Protein AF-A0A9W9S5V9-F1 (afdb_monomer_lite)

Radius of gyration: 22.31 Å; chains: 1; bounding box: 48×34×60 Å

Sequence (101 aa):
MSGFQIRAFSDSHLEVLLDLRDRYTRRTERRTLLQQEGILINEGYYVLLALPRRALDPVRFCAIVRSMVHRVRVLNDELTALRIEEEEDAVIFEQMWGGYL

Structure (mmCIF, N/CA/C/O backbone):
data_AF-A0A9W9S5V9-F1
#
_entry.id   AF-A0A9W9S5V9-F1
#
loop_
_atom_site.group_PDB
_atom_site.id
_atom_site.type_symbol
_atom_site.label_atom_id
_atom_site.label_alt_id
_atom_site.label_comp_id
_atom_site.label_asym_id
_atom_site.label_entity_id
_atom_site.label_seq_id
_atom_site.pdbx_PDB_ins_code
_atom_site.Cartn_x
_atom_site.Cartn_y
_atom_site.Cartn_z
_atom_site.occupancy
_atom_site.B_iso_or_equiv
_atom_site.auth_seq_id
_atom_site.auth_comp_id
_atom_site.auth_asym_id
_atom_site.auth_atom_id
_atom_site.pdbx_PDB_model_num
ATOM 1 N N . MET A 1 1 ? 25.567 25.235 -26.145 1.00 39.59 1 MET A N 1
ATOM 2 C CA . MET A 1 1 ? 24.242 24.703 -26.518 1.00 39.59 1 MET A CA 1
ATOM 3 C C . MET A 1 1 ? 24.323 23.189 -26.472 1.00 39.59 1 MET A C 1
ATOM 5 O O . MET A 1 1 ? 24.922 22.605 -27.364 1.00 39.59 1 MET A O 1
ATOM 9 N N . SER A 1 2 ? 23.844 22.562 -25.396 1.00 42.34 2 SER A N 1
ATOM 10 C CA . SER A 1 2 ? 23.775 21.101 -25.298 1.00 42.34 2 SER A CA 1
ATOM 11 C C . SER A 1 2 ? 22.629 20.625 -26.186 1.00 42.34 2 SER A C 1
ATOM 13 O O . SER A 1 2 ? 21.461 20.788 -25.835 1.00 42.34 2 SER A O 1
ATOM 15 N N . GLY A 1 3 ? 22.960 20.120 -27.373 1.00 45.06 3 GLY A N 1
ATOM 16 C CA . GLY A 1 3 ? 21.980 19.467 -28.228 1.00 45.06 3 GLY A CA 1
ATOM 17 C C . GLY A 1 3 ? 21.364 18.299 -27.467 1.00 45.06 3 GLY A C 1
ATOM 18 O O . GLY A 1 3 ? 22.090 17.427 -26.995 1.00 45.06 3 GLY A O 1
ATOM 19 N N . PHE A 1 4 ? 20.039 18.297 -27.332 1.00 46.28 4 PHE A N 1
ATOM 20 C CA . PHE A 1 4 ? 19.299 17.095 -26.973 1.00 46.28 4 PHE A CA 1
ATOM 21 C C . PHE A 1 4 ? 19.563 16.065 -28.078 1.00 46.28 4 PHE A C 1
ATOM 23 O O . PHE A 1 4 ? 18.951 16.114 -29.143 1.00 46.28 4 PHE A O 1
ATOM 30 N N . GLN A 1 5 ? 20.527 15.170 -27.863 1.00 51.81 5 GLN A N 1
ATOM 31 C CA . GLN A 1 5 ? 20.649 13.970 -28.677 1.00 51.81 5 GLN A CA 1
ATOM 32 C C . GLN A 1 5 ? 19.466 13.080 -28.309 1.00 51.81 5 GLN A C 1
ATOM 34 O O . GLN A 1 5 ? 19.461 12.436 -27.263 1.00 51.81 5 GLN A O 1
ATOM 39 N N . ILE A 1 6 ? 18.434 13.089 -29.150 1.00 57.31 6 ILE A N 1
ATOM 40 C CA . ILE A 1 6 ? 17.369 12.093 -29.082 1.00 57.31 6 ILE A CA 1
ATOM 41 C C . ILE A 1 6 ? 18.045 10.753 -29.387 1.00 57.31 6 ILE A C 1
ATOM 43 O O . ILE A 1 6 ? 18.410 10.489 -30.534 1.00 57.31 6 ILE A O 1
ATOM 47 N N . ARG A 1 7 ? 18.285 9.933 -28.357 1.00 62.75 7 ARG A N 1
ATOM 48 C CA . ARG A 1 7 ? 18.708 8.545 -28.561 1.00 62.75 7 ARG A CA 1
ATOM 49 C C . ARG A 1 7 ? 17.608 7.844 -29.349 1.00 62.75 7 ARG A C 1
ATOM 51 O O . ARG A 1 7 ? 16.450 7.846 -28.939 1.00 62.75 7 ARG A O 1
ATOM 58 N N . ALA A 1 8 ? 17.974 7.256 -30.482 1.00 71.31 8 ALA A N 1
ATOM 59 C CA . ALA A 1 8 ? 17.089 6.340 -31.178 1.00 71.31 8 ALA A CA 1
ATOM 60 C C . ALA A 1 8 ? 16.996 5.058 -30.339 1.00 71.31 8 ALA A C 1
ATOM 62 O O . ALA A 1 8 ? 17.988 4.346 -30.178 1.00 71.31 8 ALA A O 1
ATOM 63 N N . PHE A 1 9 ? 15.828 4.802 -29.758 1.00 75.75 9 PHE A N 1
ATOM 64 C CA . PHE A 1 9 ? 15.539 3.536 -29.093 1.00 75.75 9 PHE A CA 1
ATOM 65 C C . PHE A 1 9 ? 15.284 2.455 -30.146 1.00 75.75 9 PHE A C 1
ATOM 67 O O . PHE A 1 9 ? 14.676 2.730 -31.179 1.00 75.75 9 PHE A O 1
ATOM 74 N N . SER A 1 10 ? 15.744 1.229 -29.888 1.00 84.19 10 SER A N 1
ATOM 75 C CA . SER A 1 10 ? 15.254 0.067 -30.629 1.00 84.19 10 SER A CA 1
ATOM 76 C C . SER A 1 10 ? 13.806 -0.215 -30.232 1.00 84.19 10 SER A C 1
ATOM 78 O O . SER A 1 10 ? 13.386 0.130 -29.124 1.00 84.19 10 SER A O 1
ATOM 80 N N . ASP A 1 11 ? 13.067 -0.908 -31.097 1.00 85.69 11 ASP A N 1
ATOM 81 C CA . ASP A 1 11 ? 11.693 -1.334 -30.804 1.00 85.69 11 ASP A CA 1
ATOM 82 C C . ASP A 1 11 ? 11.617 -2.134 -29.491 1.00 85.69 11 ASP A C 1
ATOM 84 O O . ASP A 1 11 ? 10.736 -1.899 -28.672 1.00 85.69 11 ASP A O 1
ATOM 88 N N . SER A 1 12 ? 12.625 -2.967 -29.209 1.00 85.62 12 SER A N 1
ATOM 89 C CA . SER A 1 12 ? 12.736 -3.702 -27.943 1.00 85.62 12 SER A CA 1
ATOM 90 C C . SER A 1 12 ? 12.877 -2.800 -26.708 1.00 85.62 12 SER A C 1
ATOM 92 O O . SER A 1 12 ? 12.327 -3.111 -25.656 1.00 85.62 12 SER A O 1
ATOM 94 N N . HIS A 1 13 ? 13.596 -1.676 -26.800 1.00 87.19 13 HIS A N 1
ATOM 95 C CA . HIS A 1 13 ? 13.691 -0.722 -25.690 1.00 87.19 13 HIS A CA 1
ATOM 96 C C . HIS A 1 13 ? 12.368 0.022 -25.491 1.00 87.19 13 HIS A C 1
ATOM 98 O O . HIS A 1 13 ? 11.966 0.265 -24.355 1.00 87.19 13 HIS A O 1
ATOM 104 N N . LEU A 1 14 ? 11.675 0.361 -26.583 1.00 87.94 14 LEU A N 1
ATOM 105 C CA . LEU A 1 14 ? 10.360 0.995 -26.514 1.00 87.94 14 LEU A CA 1
ATOM 106 C C . LEU A 1 14 ? 9.324 0.070 -25.870 1.00 87.94 14 LEU A C 1
ATOM 108 O O . LEU A 1 14 ? 8.565 0.529 -25.021 1.00 87.94 14 LEU A O 1
ATOM 112 N N . GLU A 1 15 ? 9.326 -1.221 -26.206 1.00 90.94 15 GLU A N 1
ATOM 113 C CA . GLU A 1 15 ? 8.456 -2.219 -25.572 1.00 90.94 15 GLU A CA 1
ATOM 114 C C . GLU A 1 15 ? 8.672 -2.287 -24.055 1.00 90.94 15 GLU A C 1
ATOM 116 O O . GLU A 1 15 ? 7.705 -2.228 -23.296 1.00 90.94 15 GLU A O 1
ATOM 121 N N . VAL A 1 16 ? 9.929 -2.320 -23.594 1.00 91.12 16 VAL A N 1
ATOM 122 C CA . VAL A 1 16 ? 10.244 -2.333 -22.154 1.00 91.12 16 VAL A CA 1
ATOM 123 C C . VAL A 1 16 ? 9.791 -1.044 -21.463 1.00 91.12 16 VAL A C 1
ATOM 125 O O . VAL A 1 16 ? 9.252 -1.096 -20.360 1.00 91.12 16 VAL A O 1
ATOM 128 N N . LEU A 1 17 ? 9.975 0.120 -22.091 1.00 89.25 17 LEU A N 1
ATOM 129 C CA . LEU A 1 17 ? 9.540 1.400 -21.521 1.00 89.25 17 LEU A CA 1
ATOM 130 C C . LEU A 1 17 ? 8.010 1.520 -21.449 1.00 89.25 17 LEU A C 1
ATOM 132 O O . LEU A 1 17 ? 7.485 2.094 -20.493 1.00 89.25 17 LEU A O 1
ATOM 136 N N . LEU A 1 18 ? 7.289 0.979 -22.435 1.00 93.25 18 LEU A N 1
ATOM 137 C CA . LEU A 1 18 ? 5.827 0.906 -22.408 1.00 93.25 18 LEU A CA 1
ATOM 138 C C . LEU A 1 18 ? 5.339 -0.035 -21.301 1.00 93.25 18 LEU A C 1
ATOM 140 O O . LEU A 1 18 ? 4.446 0.337 -20.545 1.00 93.25 18 LEU A O 1
ATOM 144 N N . ASP A 1 19 ? 5.973 -1.196 -21.144 1.00 95.06 19 ASP A N 1
ATOM 145 C CA . ASP A 1 19 ? 5.665 -2.125 -20.055 1.00 95.06 19 ASP A CA 1
ATOM 146 C C . ASP A 1 19 ? 5.940 -1.507 -18.669 1.00 95.06 19 ASP A C 1
ATOM 148 O O . ASP A 1 19 ? 5.106 -1.598 -17.767 1.00 95.06 19 ASP A O 1
ATOM 152 N N . LEU A 1 20 ? 7.061 -0.796 -18.500 1.00 93.81 20 LEU A N 1
ATOM 153 C CA . LEU A 1 20 ? 7.365 -0.053 -17.270 1.00 93.81 20 LEU A CA 1
ATOM 154 C C . LEU A 1 20 ? 6.313 1.018 -16.966 1.00 93.81 20 LEU A C 1
ATOM 156 O O . LEU A 1 20 ? 5.924 1.199 -15.811 1.00 93.81 20 LEU A O 1
ATOM 160 N N . ARG A 1 21 ? 5.822 1.723 -17.990 1.00 93.00 21 ARG A N 1
ATOM 161 C CA . ARG A 1 21 ? 4.739 2.699 -17.826 1.00 93.00 21 ARG A CA 1
ATOM 162 C C . ARG A 1 21 ? 3.459 2.025 -17.330 1.00 93.00 21 ARG A C 1
ATOM 164 O O . ARG A 1 21 ? 2.838 2.536 -16.398 1.00 93.00 21 ARG A O 1
ATOM 171 N N . ASP A 1 22 ? 3.079 0.895 -17.916 1.00 95.44 22 ASP A N 1
ATOM 172 C CA . ASP A 1 22 ? 1.879 0.157 -17.515 1.00 95.44 22 ASP A CA 1
ATOM 173 C C . ASP A 1 22 ? 2.000 -0.379 -16.080 1.00 95.44 22 ASP A C 1
ATOM 175 O O . ASP A 1 22 ? 1.064 -0.248 -15.279 1.00 95.44 22 ASP A O 1
ATOM 179 N N . ARG A 1 23 ? 3.171 -0.920 -15.717 1.00 94.50 23 ARG A N 1
ATOM 180 C CA . ARG A 1 23 ? 3.494 -1.321 -14.339 1.00 94.50 23 ARG A CA 1
ATOM 181 C C . ARG A 1 23 ? 3.383 -0.149 -13.371 1.00 94.50 23 ARG A C 1
ATOM 183 O O . ARG A 1 23 ? 2.704 -0.267 -12.350 1.00 94.50 23 ARG A O 1
ATOM 190 N N . TYR A 1 24 ? 3.973 0.995 -13.713 1.00 93.69 24 TYR A N 1
ATOM 191 C CA . TYR A 1 24 ? 3.913 2.208 -12.900 1.00 93.69 24 TYR A CA 1
ATOM 192 C C . TYR A 1 24 ? 2.474 2.679 -12.656 1.00 93.69 24 TYR A C 1
ATOM 194 O O . TYR A 1 24 ? 2.116 3.017 -11.523 1.00 93.69 24 TYR A O 1
ATOM 202 N N . THR A 1 25 ? 1.625 2.670 -13.690 1.00 94.81 25 THR A N 1
ATOM 203 C CA . THR A 1 25 ? 0.209 3.037 -13.558 1.00 94.81 25 THR A CA 1
ATOM 204 C C . THR A 1 25 ? -0.509 2.110 -12.580 1.00 94.81 25 THR A C 1
ATOM 206 O O . THR A 1 25 ? -1.085 2.590 -11.602 1.00 94.81 25 THR A O 1
ATOM 209 N N . ARG A 1 26 ? -0.404 0.789 -12.769 1.00 94.56 26 ARG A N 1
ATOM 210 C CA . ARG A 1 26 ? -1.058 -0.193 -11.886 1.00 94.56 26 ARG A CA 1
ATOM 211 C C . ARG A 1 26 ? -0.564 -0.103 -10.443 1.00 94.56 26 ARG A C 1
ATOM 213 O O . ARG A 1 26 ? -1.356 -0.206 -9.507 1.00 94.56 26 ARG A O 1
ATOM 220 N N . ARG A 1 27 ? 0.738 0.105 -10.236 1.00 93.06 27 ARG A N 1
ATOM 221 C CA . ARG A 1 27 ? 1.306 0.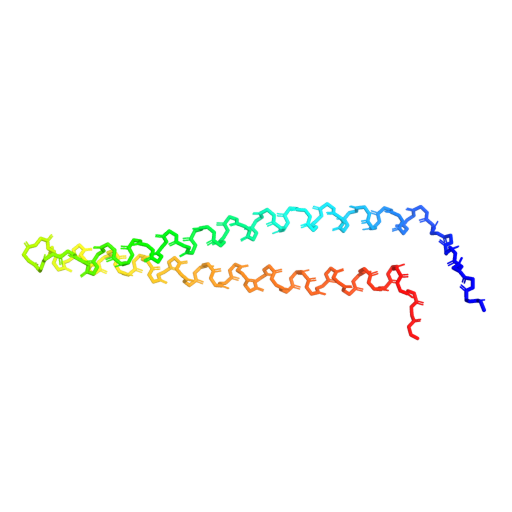256 -8.889 1.00 93.06 27 ARG A CA 1
ATOM 222 C C . ARG A 1 27 ? 0.873 1.549 -8.223 1.00 93.06 27 ARG A C 1
ATOM 224 O O . ARG A 1 27 ? 0.575 1.535 -7.034 1.00 93.06 27 ARG A O 1
ATOM 231 N N . THR A 1 28 ? 0.765 2.639 -8.978 1.00 93.12 28 THR A N 1
ATOM 232 C CA . THR A 1 28 ? 0.237 3.904 -8.456 1.00 93.12 28 THR A CA 1
ATOM 233 C C . THR A 1 28 ? -1.203 3.737 -7.980 1.00 93.12 28 THR A C 1
ATOM 235 O O . THR A 1 28 ? -1.512 4.130 -6.857 1.00 93.12 28 THR A O 1
ATOM 238 N N . GLU A 1 29 ? -2.056 3.088 -8.776 1.00 94.62 29 GLU A N 1
ATOM 239 C CA . GLU A 1 29 ? -3.432 2.759 -8.381 1.00 94.62 29 GLU A CA 1
ATOM 240 C C . GLU A 1 29 ? -3.461 1.898 -7.113 1.00 94.62 29 GLU A C 1
ATOM 242 O O . GLU A 1 29 ? -4.152 2.230 -6.146 1.00 94.62 29 GLU A O 1
ATOM 247 N N . ARG A 1 30 ? -2.650 0.832 -7.069 1.00 93.94 30 ARG A N 1
ATOM 248 C CA . ARG A 1 30 ? -2.547 -0.043 -5.895 1.00 93.94 30 ARG A CA 1
ATOM 249 C C . ARG A 1 30 ? -2.088 0.719 -4.653 1.00 93.94 30 ARG A C 1
ATOM 251 O O . ARG A 1 30 ? -2.699 0.582 -3.598 1.00 93.94 30 ARG A O 1
ATOM 258 N N . ARG A 1 31 ? -1.059 1.558 -4.766 1.00 94.44 31 ARG A N 1
ATOM 259 C CA . ARG A 1 31 ? -0.558 2.397 -3.669 1.00 94.44 31 ARG A CA 1
ATOM 260 C C . ARG A 1 31 ? -1.641 3.327 -3.140 1.00 94.44 31 ARG A C 1
ATOM 262 O O . ARG A 1 31 ? -1.776 3.456 -1.927 1.00 94.44 31 ARG A O 1
ATOM 269 N N . THR A 1 32 ? -2.423 3.947 -4.021 1.00 94.62 32 THR A N 1
ATOM 270 C CA . THR A 1 32 ? -3.549 4.795 -3.616 1.00 94.62 32 THR A CA 1
ATOM 271 C C . THR A 1 32 ? -4.590 4.005 -2.826 1.00 94.62 32 THR A C 1
ATOM 273 O O . THR A 1 32 ? -5.022 4.477 -1.777 1.00 94.62 32 THR A O 1
ATOM 276 N N . LEU A 1 33 ? -4.953 2.796 -3.266 1.00 95.38 33 LEU A N 1
ATOM 277 C CA . LEU A 1 33 ? -5.895 1.940 -2.534 1.00 95.38 33 LEU A CA 1
ATOM 278 C C . LEU A 1 33 ? -5.359 1.542 -1.151 1.00 95.38 33 LEU A C 1
ATOM 280 O O . LEU A 1 33 ? -6.077 1.659 -0.160 1.00 95.38 33 LEU A O 1
ATOM 284 N N . LEU A 1 34 ? -4.086 1.149 -1.060 1.00 94.75 34 LEU A N 1
ATOM 285 C CA . LEU A 1 34 ? -3.442 0.808 0.215 1.00 94.75 34 LEU A CA 1
ATOM 286 C C . LEU A 1 34 ? -3.391 2.023 1.161 1.00 94.75 34 LEU A C 1
ATOM 288 O O . LEU A 1 34 ? -3.694 1.917 2.349 1.00 94.75 34 LEU A O 1
ATOM 292 N N . GLN A 1 35 ? -3.075 3.213 0.644 1.00 92.69 35 GLN A N 1
ATOM 293 C CA . GLN A 1 35 ? -3.109 4.448 1.434 1.00 92.69 3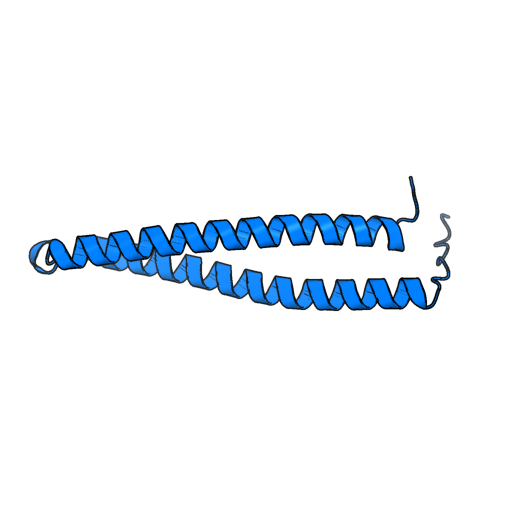5 GLN A CA 1
ATOM 294 C C . GLN A 1 35 ? -4.519 4.768 1.947 1.00 92.69 35 GLN A C 1
ATOM 296 O O . GLN A 1 35 ? -4.674 5.138 3.111 1.00 92.69 35 GLN A O 1
ATOM 301 N N . GLN A 1 36 ? -5.546 4.593 1.111 1.00 95.19 36 GLN A N 1
ATOM 302 C CA . GLN A 1 36 ? -6.944 4.766 1.513 1.00 95.19 36 GLN A CA 1
ATOM 303 C C . GLN A 1 36 ? -7.345 3.776 2.611 1.00 95.19 36 GLN A C 1
ATOM 305 O O . GLN A 1 36 ? -7.966 4.177 3.595 1.00 95.19 36 GLN A O 1
ATOM 310 N N . GLU A 1 37 ? -6.950 2.506 2.500 1.00 94.19 37 GLU A N 1
ATOM 311 C CA . GLU A 1 37 ? -7.193 1.517 3.553 1.00 94.19 37 GLU A CA 1
ATOM 312 C C . GLU A 1 37 ? -6.515 1.914 4.873 1.00 94.19 37 GLU A C 1
ATOM 314 O O . GLU A 1 37 ? -7.142 1.849 5.933 1.00 94.19 37 GLU A O 1
ATOM 319 N N . GLY A 1 38 ? -5.272 2.402 4.821 1.00 92.94 38 GLY A N 1
ATOM 320 C CA . GLY A 1 38 ? -4.562 2.910 5.996 1.00 92.94 38 GLY A CA 1
ATOM 321 C C . GLY A 1 38 ? -5.295 4.062 6.693 1.00 92.94 38 GLY A C 1
ATOM 322 O O . GLY A 1 38 ? -5.405 4.068 7.922 1.00 92.94 38 GLY A O 1
ATOM 323 N N . ILE A 1 39 ? -5.851 5.001 5.920 1.00 94.00 39 ILE A N 1
ATOM 324 C CA . ILE A 1 39 ? -6.672 6.104 6.445 1.00 94.00 39 ILE A CA 1
ATOM 325 C C . ILE A 1 39 ? -7.916 5.552 7.150 1.00 94.00 39 ILE A C 1
ATOM 327 O O . ILE A 1 39 ? -8.162 5.906 8.301 1.00 94.00 39 ILE A O 1
ATOM 331 N N . LEU A 1 40 ? -8.648 4.633 6.514 1.00 93.12 40 LEU A N 1
ATOM 332 C CA . LEU A 1 40 ? -9.867 4.045 7.081 1.00 93.12 40 LEU A CA 1
ATOM 333 C C . LEU A 1 40 ? -9.603 3.273 8.379 1.00 93.12 40 LEU A C 1
ATOM 335 O O . LEU A 1 40 ? -10.388 3.352 9.325 1.00 93.12 40 LEU A O 1
ATOM 339 N N . ILE A 1 41 ? -8.492 2.534 8.451 1.00 92.19 41 ILE A N 1
ATOM 340 C CA . ILE A 1 41 ? -8.084 1.853 9.685 1.00 92.19 41 ILE A CA 1
ATOM 341 C C . ILE A 1 41 ? -7.814 2.883 10.789 1.00 92.19 41 ILE A C 1
ATOM 343 O O . ILE A 1 41 ? -8.263 2.699 11.921 1.00 92.19 41 ILE A O 1
ATOM 347 N N . ASN A 1 42 ? -7.116 3.976 10.476 1.00 91.94 42 ASN A N 1
ATOM 348 C CA . ASN A 1 42 ? -6.818 5.022 11.450 1.00 91.94 42 ASN A CA 1
ATOM 349 C C . ASN A 1 42 ? -8.093 5.737 11.938 1.00 91.94 42 ASN A C 1
ATOM 351 O O . ASN A 1 42 ? -8.296 5.905 13.139 1.00 91.94 42 ASN A O 1
ATOM 355 N N . GLU A 1 43 ? -9.002 6.085 11.028 1.00 93.75 43 GLU A N 1
ATOM 356 C CA . GLU A 1 43 ? -10.308 6.663 11.364 1.00 93.75 43 GLU A CA 1
ATOM 357 C C . GLU A 1 43 ? -11.132 5.728 12.255 1.00 93.75 43 GLU A C 1
ATOM 359 O O . GLU A 1 43 ? -11.641 6.147 13.299 1.00 93.75 43 GLU A O 1
ATOM 364 N N . GLY A 1 44 ? -11.201 4.440 11.906 1.00 89.12 44 GLY A N 1
ATOM 365 C CA . GLY A 1 44 ? -11.868 3.429 12.724 1.00 89.12 44 GLY A CA 1
ATOM 366 C C . GLY A 1 44 ? -11.287 3.344 14.138 1.00 89.12 44 GLY A C 1
ATOM 367 O O . GLY A 1 44 ? -12.030 3.172 15.105 1.00 89.12 44 GLY A O 1
ATOM 368 N N . TYR A 1 45 ? -9.974 3.531 14.285 1.00 89.56 45 TYR A N 1
ATOM 369 C CA . TYR A 1 45 ? -9.307 3.509 15.585 1.00 89.56 45 TYR A CA 1
ATOM 370 C C . TYR A 1 45 ? -9.723 4.712 16.434 1.00 89.56 45 TYR A C 1
ATOM 372 O O . TYR A 1 45 ? -10.080 4.545 17.602 1.00 89.56 45 TYR A O 1
ATOM 380 N N . TYR A 1 46 ? -9.765 5.908 15.844 1.00 90.94 46 TYR A N 1
ATOM 381 C CA . TYR A 1 46 ? -10.244 7.104 16.536 1.00 90.94 46 TYR A CA 1
ATOM 382 C C . TYR A 1 46 ? -11.704 6.990 16.971 1.00 90.94 46 TYR A C 1
ATOM 384 O O . TYR A 1 46 ? -12.032 7.368 18.097 1.00 90.94 46 TYR A O 1
ATOM 392 N N . VAL A 1 47 ? -12.571 6.419 16.128 1.00 89.75 47 VAL A N 1
ATOM 393 C CA . VAL A 1 47 ? -13.971 6.163 16.495 1.00 89.75 47 VAL A CA 1
ATOM 394 C C . VAL A 1 47 ? -14.046 5.252 17.719 1.00 89.75 47 VAL A C 1
ATOM 396 O O . VAL A 1 47 ? -14.763 5.562 18.668 1.00 89.75 47 VAL A O 1
ATOM 399 N N . LEU A 1 48 ? -13.272 4.163 17.744 1.00 87.81 48 LEU A N 1
ATOM 400 C CA . LEU A 1 48 ? -13.245 3.239 18.882 1.00 87.81 48 LEU A CA 1
ATOM 401 C C . LEU A 1 48 ? -12.753 3.906 20.171 1.00 87.81 48 LEU A C 1
ATOM 403 O O . LEU A 1 48 ? -13.308 3.640 21.236 1.00 87.81 48 LEU A O 1
ATOM 407 N N . LEU A 1 49 ? -11.744 4.777 20.085 1.00 87.00 49 LEU A N 1
ATOM 408 C CA . LEU A 1 49 ? -11.233 5.532 21.233 1.00 87.00 49 LEU A CA 1
ATOM 409 C C . LEU A 1 49 ? -12.229 6.569 21.767 1.00 87.00 49 LEU A C 1
ATOM 411 O O . LEU A 1 49 ? -12.210 6.873 22.960 1.00 87.00 49 LEU A O 1
ATOM 415 N N . ALA A 1 50 ? -13.088 7.110 20.903 1.00 90.38 50 ALA A N 1
ATOM 416 C CA . ALA A 1 50 ? -14.105 8.086 21.280 1.00 90.38 50 ALA A CA 1
ATOM 417 C C . ALA A 1 50 ? -15.335 7.451 21.958 1.00 90.38 50 ALA A C 1
ATOM 419 O O . ALA A 1 50 ? -16.146 8.162 22.559 1.00 90.38 50 ALA A O 1
ATOM 420 N N . LEU A 1 51 ? -15.498 6.124 21.882 1.00 87.94 51 LEU A N 1
ATOM 421 C CA . LEU A 1 51 ? -16.628 5.441 22.503 1.00 87.94 51 LEU A CA 1
ATOM 422 C C . LEU A 1 51 ? -16.523 5.464 24.039 1.00 87.94 51 LEU A C 1
ATOM 424 O O . LEU A 1 51 ? -15.468 5.186 24.614 1.00 87.94 51 LEU A O 1
ATOM 428 N N . PRO A 1 52 ? -17.632 5.728 24.752 1.00 89.19 52 PRO A N 1
ATOM 429 C CA . PRO A 1 52 ? -17.633 5.663 26.204 1.00 89.19 52 PRO A CA 1
ATOM 430 C C . PRO A 1 52 ? -17.428 4.212 26.664 1.00 89.19 52 PRO A C 1
ATOM 432 O O . PRO A 1 52 ? -18.025 3.296 26.108 1.00 89.19 52 PRO A O 1
ATOM 435 N N . ARG A 1 53 ? -16.659 3.993 27.743 1.00 82.06 53 ARG A N 1
ATOM 436 C CA . ARG A 1 53 ? -16.311 2.644 28.256 1.00 82.06 53 ARG A CA 1
ATOM 437 C C . ARG A 1 53 ? -17.510 1.710 28.447 1.00 82.06 53 ARG A C 1
ATOM 439 O O . ARG A 1 53 ? -17.402 0.519 28.205 1.00 82.06 53 ARG A O 1
ATOM 446 N N . ARG A 1 54 ? -18.665 2.254 28.839 1.00 85.19 54 ARG A N 1
ATOM 447 C CA . ARG A 1 54 ? -19.925 1.503 29.000 1.00 85.19 54 ARG A CA 1
ATOM 448 C C . ARG A 1 54 ? -20.501 0.935 27.695 1.00 85.19 54 ARG A C 1
ATOM 450 O O . ARG A 1 54 ? -21.314 0.025 27.751 1.00 85.19 54 ARG A O 1
ATOM 457 N N . ALA A 1 55 ? -20.121 1.490 26.546 1.00 80.62 55 ALA A N 1
ATOM 458 C CA . ALA A 1 55 ? -20.524 1.025 25.219 1.00 80.62 55 ALA A CA 1
ATOM 459 C C . ALA A 1 55 ? -19.521 0.026 24.614 1.00 80.62 55 ALA A C 1
ATOM 461 O O . ALA A 1 55 ? -19.785 -0.539 23.555 1.00 80.62 55 ALA A O 1
ATOM 462 N N . LEU A 1 56 ? -18.378 -0.192 25.273 1.00 83.50 56 LEU A N 1
ATOM 463 C CA . LEU A 1 56 ? -17.333 -1.099 24.821 1.00 83.50 56 LEU A CA 1
ATOM 464 C C . LEU A 1 56 ? -17.437 -2.421 25.578 1.00 83.50 56 LEU A C 1
ATOM 466 O O . LEU A 1 56 ? -17.062 -2.513 26.744 1.00 83.50 56 LEU A O 1
ATOM 470 N N . ASP A 1 57 ? -17.904 -3.461 24.892 1.00 88.81 57 ASP A N 1
ATOM 471 C CA . ASP A 1 57 ? -17.675 -4.830 25.346 1.00 88.81 57 ASP A CA 1
ATOM 472 C C . ASP A 1 57 ? -16.168 -5.148 25.230 1.00 88.81 57 ASP A C 1
ATOM 474 O O . ASP A 1 57 ? -15.635 -5.110 24.113 1.00 88.81 57 ASP A O 1
ATOM 478 N N . PRO A 1 58 ? -15.461 -5.460 26.334 1.00 85.81 58 PRO A N 1
ATOM 479 C CA . PRO A 1 58 ? -14.014 -5.671 26.317 1.00 85.81 58 PRO A CA 1
ATOM 480 C C . PRO A 1 58 ? -13.565 -6.786 25.367 1.00 85.81 58 PRO A C 1
ATOM 482 O O . PRO A 1 58 ? -12.498 -6.684 24.759 1.00 85.81 58 PRO A O 1
ATOM 485 N N . VAL A 1 59 ? -14.371 -7.842 25.206 1.00 89.50 59 VAL A N 1
ATOM 486 C CA . VAL A 1 59 ? -14.035 -8.966 24.320 1.00 89.50 59 VAL A CA 1
ATOM 487 C C . VAL A 1 59 ? -14.093 -8.523 22.861 1.00 89.50 59 VAL A C 1
ATOM 489 O O . VAL A 1 59 ? -13.119 -8.711 22.124 1.00 89.50 59 VAL A O 1
ATOM 492 N N . ARG A 1 60 ? -15.195 -7.881 22.449 1.00 86.38 60 ARG A N 1
ATOM 493 C CA . ARG A 1 60 ? -15.332 -7.302 21.104 1.00 86.38 60 ARG A CA 1
ATOM 494 C C . ARG A 1 60 ? -14.284 -6.232 20.830 1.00 86.38 60 ARG A C 1
ATOM 496 O O . ARG A 1 60 ? -13.681 -6.260 19.764 1.00 86.38 60 ARG A O 1
ATOM 503 N N . PHE A 1 61 ? -14.008 -5.344 21.783 1.00 88.19 61 PHE A N 1
ATOM 504 C CA . PHE A 1 61 ? -12.980 -4.313 21.633 1.00 88.19 61 PHE A CA 1
ATOM 505 C C . PHE A 1 61 ? -11.602 -4.928 21.357 1.00 88.19 61 PHE A C 1
ATOM 507 O O . PHE A 1 61 ? -10.961 -4.597 20.361 1.00 88.19 61 PHE A O 1
ATOM 514 N N . CYS A 1 62 ? -11.175 -5.899 22.170 1.00 89.19 62 CYS A N 1
ATOM 515 C CA . CYS A 1 62 ? -9.910 -6.604 21.962 1.00 89.19 62 CYS A CA 1
ATOM 516 C C . CYS A 1 62 ? -9.869 -7.376 20.633 1.00 89.19 62 CYS A C 1
ATOM 518 O O . CYS A 1 62 ? -8.812 -7.480 20.010 1.00 89.19 62 CYS A O 1
ATOM 520 N N . ALA A 1 63 ? -10.990 -7.949 20.185 1.00 91.50 63 ALA A N 1
ATOM 521 C CA . ALA A 1 63 ? -11.073 -8.604 18.880 1.00 91.50 63 ALA A CA 1
ATOM 522 C C . ALA A 1 63 ? -10.894 -7.602 17.727 1.00 91.50 63 ALA A C 1
ATOM 524 O O . ALA A 1 63 ? -10.085 -7.850 16.833 1.00 91.50 63 ALA A O 1
ATOM 525 N N . ILE A 1 64 ? -11.574 -6.454 17.789 1.00 90.88 64 ILE A N 1
ATOM 526 C CA . ILE A 1 64 ? -11.470 -5.392 16.784 1.00 90.88 64 ILE A CA 1
ATOM 527 C C . ILE A 1 64 ? -10.041 -4.845 16.734 1.00 90.88 64 ILE A C 1
ATOM 529 O O . ILE A 1 64 ? -9.436 -4.841 15.666 1.00 90.88 64 ILE A O 1
ATOM 533 N N . VAL A 1 65 ? -9.452 -4.480 17.878 1.00 90.94 65 VAL A N 1
ATOM 534 C CA . VAL A 1 65 ? -8.073 -3.964 17.935 1.00 90.94 65 VAL A CA 1
ATOM 535 C C . VAL A 1 65 ? -7.077 -4.975 17.362 1.00 90.94 65 VAL A C 1
ATOM 537 O O . VAL A 1 65 ? -6.231 -4.603 16.554 1.00 90.94 65 VAL A O 1
ATOM 540 N N . ARG A 1 66 ? -7.191 -6.267 17.702 1.00 93.69 66 ARG A N 1
ATOM 541 C CA . ARG A 1 66 ? -6.325 -7.310 17.118 1.00 93.69 66 ARG A CA 1
ATOM 542 C C . ARG A 1 66 ? -6.493 -7.424 15.606 1.00 93.69 66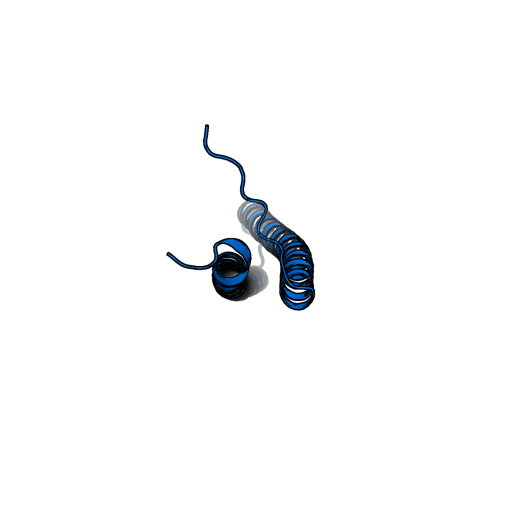 ARG A C 1
ATOM 544 O O . ARG A 1 66 ? -5.493 -7.527 14.901 1.00 93.69 66 ARG A O 1
ATOM 551 N N . SER A 1 67 ? -7.731 -7.374 15.115 1.00 93.44 67 SER A N 1
ATOM 552 C CA . SER A 1 67 ? -8.011 -7.381 13.678 1.00 93.44 67 SER A CA 1
ATOM 553 C C . SER A 1 67 ? -7.386 -6.175 12.975 1.00 93.44 67 SER A C 1
ATOM 555 O O . SER A 1 67 ? -6.819 -6.327 11.897 1.00 93.44 67 SER A O 1
ATOM 557 N N . MET A 1 68 ? -7.456 -4.988 13.578 1.00 94.00 68 MET A N 1
ATOM 558 C CA . MET A 1 68 ? -6.859 -3.771 13.026 1.00 94.00 68 MET A CA 1
ATOM 559 C C . MET A 1 68 ? -5.334 -3.842 13.022 1.00 94.00 68 MET A C 1
ATOM 561 O O . MET A 1 68 ? -4.721 -3.567 11.999 1.00 94.00 68 MET A O 1
ATOM 565 N N . VAL A 1 69 ? -4.715 -4.288 14.120 1.00 94.19 69 VAL A N 1
ATOM 566 C CA . VAL A 1 69 ? -3.259 -4.495 14.196 1.00 94.19 69 VAL A CA 1
ATOM 567 C C . VAL A 1 69 ? -2.787 -5.482 13.130 1.00 94.19 69 VAL A C 1
ATOM 569 O O . VAL A 1 69 ? -1.760 -5.252 12.495 1.00 94.19 69 VAL A O 1
ATOM 572 N N . HIS A 1 70 ? -3.528 -6.569 12.912 1.00 95.69 70 HIS A N 1
ATOM 573 C CA . HIS A 1 70 ? -3.206 -7.521 11.854 1.00 95.69 70 HIS A CA 1
ATOM 574 C C . HIS A 1 70 ? -3.287 -6.877 10.465 1.00 95.69 70 HIS A C 1
ATOM 576 O O . HIS A 1 70 ? -2.336 -6.996 9.698 1.00 95.69 70 HIS A O 1
ATOM 582 N N . ARG A 1 71 ? -4.363 -6.135 10.171 1.00 94.00 71 ARG A N 1
ATOM 583 C CA . ARG A 1 71 ? -4.502 -5.407 8.901 1.00 94.00 71 ARG A CA 1
ATOM 584 C C . ARG A 1 71 ? -3.380 -4.398 8.671 1.00 94.00 71 ARG A C 1
ATOM 586 O O . ARG A 1 71 ? -2.839 -4.358 7.578 1.00 94.00 71 ARG A O 1
ATOM 593 N N . VAL A 1 72 ? -2.968 -3.647 9.696 1.00 94.44 72 VAL A N 1
ATOM 594 C CA . VAL A 1 72 ? -1.829 -2.714 9.591 1.00 94.44 72 VAL A CA 1
ATOM 595 C C . VAL A 1 72 ? -0.527 -3.445 9.265 1.00 94.44 72 VAL A C 1
ATOM 597 O O . VAL A 1 72 ? 0.270 -2.941 8.481 1.00 94.44 72 VAL A O 1
ATOM 600 N N . ARG A 1 73 ? -0.295 -4.632 9.842 1.00 96.44 73 ARG A N 1
ATOM 601 C CA . ARG A 1 73 ? 0.890 -5.437 9.506 1.00 96.44 73 ARG A CA 1
ATOM 602 C C . ARG A 1 73 ? 0.877 -5.865 8.043 1.00 96.44 73 ARG A C 1
ATOM 604 O O . ARG A 1 73 ? 1.848 -5.603 7.351 1.00 96.44 73 ARG A O 1
ATOM 611 N N . VAL A 1 74 ? -0.238 -6.428 7.578 1.00 95.81 74 VAL A N 1
ATOM 612 C CA . VAL A 1 74 ? -0.401 -6.830 6.171 1.00 95.81 74 VAL A CA 1
ATOM 613 C C . VAL A 1 74 ? -0.214 -5.631 5.237 1.00 95.81 74 VAL A C 1
ATOM 615 O O . VAL A 1 74 ? 0.530 -5.720 4.269 1.00 95.81 74 VAL A O 1
ATOM 618 N N . LEU A 1 75 ? -0.805 -4.481 5.573 1.00 95.81 75 LEU A N 1
ATOM 619 C CA . LEU A 1 75 ? -0.659 -3.247 4.804 1.00 95.81 75 LEU A CA 1
ATOM 620 C C . LEU A 1 75 ? 0.806 -2.796 4.699 1.00 95.81 75 LEU A C 1
ATOM 622 O O . LEU A 1 75 ? 1.261 -2.407 3.627 1.00 95.81 75 LEU A O 1
ATOM 626 N N . ASN A 1 76 ? 1.554 -2.858 5.803 1.00 94.75 76 ASN A N 1
ATOM 627 C CA . ASN A 1 76 ? 2.977 -2.518 5.814 1.00 94.75 76 ASN A CA 1
ATOM 628 C C . ASN A 1 76 ? 3.816 -3.492 4.982 1.00 94.75 76 ASN A C 1
ATOM 630 O O . ASN A 1 76 ? 4.742 -3.053 4.297 1.00 94.75 76 ASN A O 1
ATOM 634 N N . ASP A 1 77 ? 3.500 -4.785 5.029 1.00 96.94 77 ASP A N 1
ATOM 635 C CA . ASP A 1 77 ? 4.174 -5.800 4.221 1.00 96.94 77 ASP A CA 1
ATOM 636 C C . ASP A 1 77 ? 3.924 -5.538 2.725 1.00 96.94 77 ASP A C 1
ATOM 638 O O . ASP A 1 77 ? 4.866 -5.519 1.933 1.00 96.94 77 ASP A O 1
ATOM 642 N N . GLU A 1 78 ? 2.681 -5.228 2.340 1.00 95.69 78 GLU A N 1
ATOM 643 C CA . GLU A 1 78 ? 2.328 -4.883 0.957 1.00 95.69 78 GLU A CA 1
ATOM 644 C C . GLU A 1 78 ? 2.984 -3.587 0.472 1.00 95.69 78 GLU A C 1
ATOM 646 O O . GLU A 1 78 ? 3.493 -3.542 -0.648 1.00 95.69 78 GLU A O 1
ATOM 651 N N . LEU A 1 79 ? 3.016 -2.539 1.299 1.00 93.62 79 LEU A N 1
ATOM 652 C CA . LEU A 1 79 ? 3.691 -1.282 0.957 1.00 93.62 79 LEU A CA 1
ATOM 653 C C . LEU A 1 79 ? 5.204 -1.469 0.810 1.00 93.62 79 LEU A C 1
ATOM 655 O O . LEU A 1 79 ? 5.827 -0.833 -0.038 1.00 93.62 79 LEU A O 1
ATOM 659 N N . THR A 1 80 ? 5.791 -2.349 1.620 1.00 95.00 80 THR A N 1
ATOM 660 C CA . THR A 1 80 ? 7.215 -2.689 1.546 1.00 95.00 80 THR A CA 1
ATOM 661 C C . THR A 1 80 ? 7.52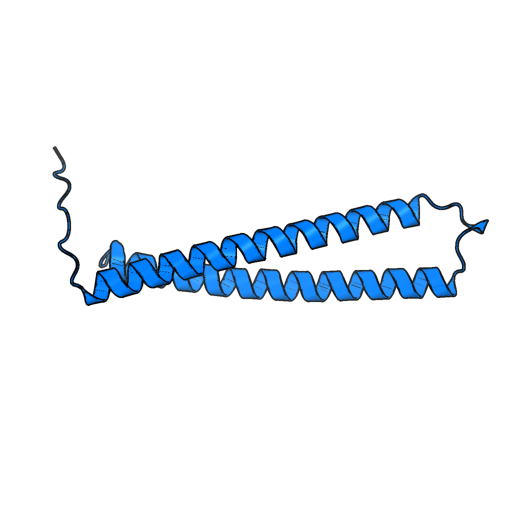2 -3.469 0.272 1.00 95.00 80 THR A C 1
ATOM 663 O O . THR A 1 80 ? 8.471 -3.128 -0.429 1.00 95.00 80 THR A O 1
ATOM 666 N N . ALA A 1 81 ? 6.699 -4.465 -0.067 1.00 95.31 81 ALA A N 1
ATOM 667 C CA . ALA A 1 81 ? 6.820 -5.205 -1.321 1.00 95.31 81 ALA A CA 1
ATOM 668 C C . ALA A 1 81 ? 6.695 -4.271 -2.534 1.00 95.31 81 ALA A C 1
ATOM 670 O O . ALA A 1 81 ? 7.564 -4.273 -3.400 1.00 95.31 81 ALA A O 1
ATOM 671 N N . LEU A 1 82 ? 5.679 -3.400 -2.543 1.00 93.94 82 LEU A N 1
ATOM 672 C CA . LEU A 1 82 ? 5.475 -2.418 -3.609 1.00 93.94 82 LEU A CA 1
ATOM 673 C C . LEU A 1 82 ? 6.681 -1.480 -3.761 1.00 93.94 82 LEU A C 1
ATOM 675 O O . LEU A 1 82 ? 7.080 -1.172 -4.879 1.00 93.94 82 LEU A O 1
ATOM 679 N N . ARG A 1 83 ? 7.290 -1.054 -2.650 1.00 92.56 83 ARG A N 1
ATOM 680 C CA . ARG A 1 83 ? 8.495 -0.221 -2.680 1.00 92.56 83 ARG A CA 1
ATOM 681 C C . ARG A 1 83 ? 9.684 -0.940 -3.321 1.00 92.56 83 ARG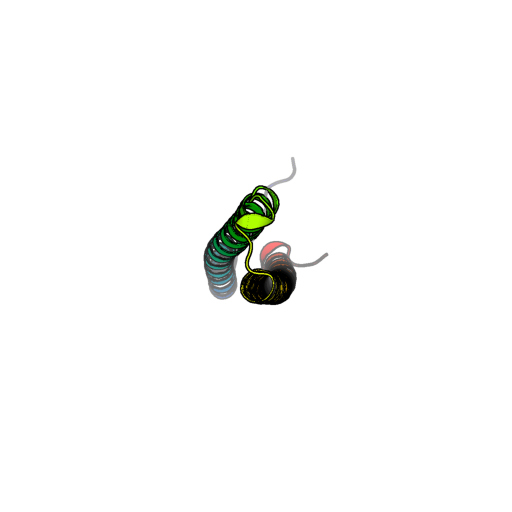 A C 1
ATOM 683 O O . ARG A 1 83 ? 10.378 -0.325 -4.121 1.00 92.56 83 ARG A O 1
ATOM 690 N N . ILE A 1 84 ? 9.920 -2.207 -2.979 1.00 93.81 84 ILE A N 1
ATOM 691 C CA . ILE A 1 84 ? 11.003 -3.005 -3.582 1.00 93.81 84 ILE A CA 1
ATOM 692 C C . ILE A 1 84 ? 10.790 -3.101 -5.096 1.00 93.81 84 ILE A C 1
ATOM 694 O O . ILE A 1 84 ? 11.699 -2.813 -5.868 1.00 93.81 84 ILE A O 1
ATOM 698 N N . GLU A 1 85 ? 9.566 -3.416 -5.522 1.00 92.62 85 GLU A N 1
ATOM 699 C CA . GLU A 1 85 ? 9.217 -3.478 -6.941 1.00 92.62 85 GLU A CA 1
ATOM 700 C C . GLU A 1 85 ? 9.422 -2.126 -7.663 1.00 92.62 85 GLU A C 1
ATOM 702 O O . GLU A 1 85 ? 9.873 -2.083 -8.809 1.00 92.62 85 GLU A O 1
ATOM 707 N N . GLU A 1 86 ? 9.074 -1.001 -7.025 1.00 91.12 86 GLU A N 1
ATOM 708 C CA . GLU A 1 86 ? 9.297 0.350 -7.567 1.00 91.12 86 GLU A CA 1
ATOM 709 C C . GLU A 1 86 ? 10.793 0.688 -7.697 1.00 91.12 86 GLU A C 1
ATOM 711 O O . GLU A 1 86 ? 11.192 1.302 -8.688 1.00 91.12 86 GLU A O 1
ATOM 716 N N . GLU A 1 87 ? 11.621 0.273 -6.735 1.00 92.44 87 GLU A N 1
ATOM 717 C CA . GLU A 1 87 ? 13.079 0.432 -6.791 1.00 92.44 87 GLU A CA 1
ATOM 718 C C . GLU A 1 87 ? 13.684 -0.394 -7.944 1.00 92.44 87 GLU A C 1
ATOM 720 O O . GLU A 1 87 ? 14.522 0.116 -8.689 1.00 92.44 87 GLU A O 1
ATOM 725 N N . GLU A 1 88 ? 13.216 -1.627 -8.159 1.00 92.25 88 GLU A N 1
ATOM 726 C CA . GLU A 1 88 ? 13.631 -2.470 -9.291 1.00 92.25 88 GLU A CA 1
ATOM 727 C C . GLU A 1 88 ? 13.254 -1.852 -10.647 1.00 92.25 88 GLU A C 1
ATOM 729 O O . GLU A 1 88 ? 14.096 -1.750 -11.542 1.00 92.25 88 GLU A O 1
ATOM 734 N N . ASP A 1 89 ? 12.014 -1.381 -10.802 1.00 91.75 89 ASP A N 1
ATOM 735 C CA . ASP A 1 89 ? 11.556 -0.739 -12.040 1.00 91.75 89 ASP A CA 1
ATOM 736 C C . ASP A 1 89 ? 12.335 0.550 -12.345 1.00 91.75 89 ASP A C 1
ATOM 738 O O . ASP A 1 89 ? 12.631 0.822 -13.511 1.00 91.75 89 ASP A O 1
ATOM 742 N N . ALA A 1 90 ? 12.717 1.321 -11.321 1.00 87.56 90 ALA A N 1
ATOM 743 C CA . ALA A 1 90 ? 13.558 2.505 -11.490 1.00 87.56 90 ALA A CA 1
ATOM 744 C C . ALA A 1 90 ? 14.948 2.144 -12.036 1.00 87.56 90 ALA A C 1
ATOM 746 O O . ALA A 1 90 ? 15.458 2.826 -12.926 1.00 87.56 90 ALA A O 1
ATOM 747 N N . VAL A 1 91 ? 15.538 1.039 -11.569 1.00 91.25 91 VAL A N 1
ATOM 748 C CA . VAL A 1 91 ? 16.813 0.534 -12.101 1.00 91.25 91 VAL A CA 1
ATOM 749 C C . VAL A 1 91 ? 16.672 0.125 -13.568 1.00 91.25 91 VAL A C 1
ATOM 751 O O . VAL A 1 91 ? 17.529 0.478 -14.378 1.00 91.25 91 VAL A O 1
ATOM 754 N N . ILE A 1 92 ? 15.592 -0.573 -13.939 1.00 89.88 92 ILE A N 1
ATOM 755 C CA . ILE A 1 92 ? 15.341 -0.956 -15.340 1.00 89.88 92 ILE A CA 1
ATOM 756 C C . ILE A 1 92 ? 15.157 0.299 -16.201 1.00 89.88 92 ILE A C 1
ATOM 758 O O . ILE A 1 92 ? 15.729 0.391 -17.286 1.00 89.88 92 ILE A O 1
ATOM 762 N N . PHE A 1 93 ? 14.401 1.289 -15.719 1.00 88.50 93 PHE A N 1
ATOM 763 C CA . PHE A 1 93 ? 14.217 2.552 -16.426 1.00 88.50 93 PHE A CA 1
ATOM 764 C C . PHE A 1 93 ? 15.553 3.261 -16.675 1.00 88.50 93 PHE A C 1
ATOM 766 O O . PHE A 1 93 ? 15.826 3.642 -17.808 1.00 88.50 93 PHE A O 1
ATOM 773 N N . GLU A 1 94 ? 16.416 3.385 -15.665 1.00 86.31 94 GLU A N 1
ATOM 774 C CA . GLU A 1 94 ? 17.749 3.991 -15.809 1.00 86.31 94 GLU A CA 1
ATOM 775 C C . GLU A 1 94 ? 18.640 3.217 -16.794 1.00 86.31 94 GLU A C 1
ATOM 777 O O . GLU A 1 94 ? 19.329 3.819 -17.620 1.00 86.31 94 GLU A O 1
ATOM 782 N N . GLN A 1 95 ? 18.591 1.882 -16.781 1.00 85.38 95 GLN A N 1
ATOM 783 C CA . GLN A 1 95 ? 19.323 1.057 -17.749 1.00 85.38 95 GLN A CA 1
ATOM 784 C C . GLN A 1 95 ? 18.853 1.307 -19.187 1.00 85.38 95 GLN A C 1
ATOM 786 O O . GLN A 1 95 ? 19.683 1.442 -20.089 1.00 85.38 95 GLN A O 1
ATOM 791 N N . MET A 1 96 ? 17.538 1.400 -19.399 1.00 84.06 96 MET A N 1
ATOM 792 C CA . MET A 1 96 ? 16.945 1.564 -20.729 1.00 84.06 96 MET A CA 1
ATOM 793 C C . MET A 1 96 ? 17.038 3.006 -21.236 1.00 84.06 96 MET A C 1
ATOM 795 O O . MET A 1 96 ? 17.357 3.227 -22.400 1.00 84.06 96 MET A O 1
ATOM 799 N N . TRP A 1 97 ? 16.780 3.993 -20.376 1.00 76.50 97 TRP A N 1
ATOM 800 C CA . TRP A 1 97 ? 16.689 5.414 -20.718 1.00 76.50 97 TRP A CA 1
ATOM 801 C C . TRP A 1 97 ? 18.016 6.159 -20.527 1.00 76.50 97 TRP A C 1
ATOM 803 O O . TRP A 1 97 ? 18.454 6.904 -21.409 1.00 76.50 97 TRP A O 1
ATOM 813 N N . GLY A 1 98 ? 18.680 5.939 -19.390 1.00 68.06 98 GLY A N 1
ATOM 814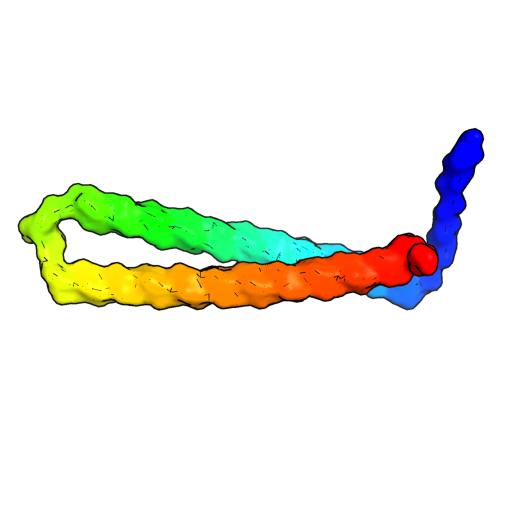 C CA . GLY A 1 98 ? 19.931 6.596 -19.011 1.00 68.06 98 GLY A CA 1
ATOM 815 C C . GLY A 1 98 ? 21.136 6.100 -19.809 1.00 68.06 98 GLY A C 1
ATOM 816 O O . GLY A 1 98 ? 22.038 6.882 -20.097 1.00 68.06 98 GLY A O 1
ATOM 817 N N . GLY A 1 99 ? 21.121 4.842 -20.270 1.00 54.59 99 GLY A N 1
ATOM 818 C CA . GLY A 1 99 ? 22.201 4.166 -21.002 1.00 54.59 99 GLY A CA 1
ATOM 819 C C . GLY A 1 99 ? 23.596 4.538 -20.500 1.00 54.59 99 GLY A C 1
ATOM 820 O O . GLY A 1 99 ? 24.281 5.322 -21.152 1.00 54.59 99 GLY A O 1
ATOM 821 N N . TYR A 1 100 ? 23.944 3.935 -19.362 1.00 49.84 100 TYR A N 1
ATOM 822 C CA . TYR A 1 100 ? 25.221 3.928 -18.640 1.00 49.84 100 TYR A CA 1
ATOM 823 C C . TYR A 1 100 ? 25.855 5.290 -18.283 1.00 49.84 100 TYR A C 1
ATOM 825 O O . TYR A 1 100 ? 26.148 6.122 -19.140 1.00 49.84 100 TYR A O 1
ATOM 833 N N . LEU A 1 101 ? 26.129 5.444 -16.978 1.00 43.69 101 LEU A N 1
ATOM 834 C CA . LEU A 1 101 ? 27.304 6.161 -16.465 1.00 43.69 101 LEU A CA 1
ATOM 835 C C . LEU A 1 101 ? 28.590 5.632 -17.117 1.00 43.69 101 LEU A C 1
ATOM 837 O O . LEU A 1 101 ? 28.677 4.394 -17.292 1.00 43.69 101 LEU A O 1
#

Organism: NCBI:txid293559

Foldseek 3Di:
DPDPPPPDADPVLVVLVVVLVVVVVVLVVVVVVLVVVVVVLVVVVVVLVPDDPVVDDPVVSVVSVVVSVVSVVVSVVVVVVSVVVVVVSVVSCCVSPVVDD

Secondary structure (DSSP, 8-state):
----------HHHHHHHHHHHHHHHHHHHHHHHHHHHHHHHHHHHHHHHHS-GGG--HHHHHHHHHHHHHHHHHHHHHHHHHHHHHHHHHHHHIIIII---

pLDDT: mean 86.49, std 13.47, range [39.59, 96.94]